Protein AF-A0A7X9PEK0-F1 (afdb_monomer_lite)

Secondary structure (DSSP, 8-state):
-----EEEEEE--TT-HHHHHHHHHHTT---EEPP--TTS-TT--SEEEEEE-HHHHHHHHHH-SS-SB-

Sequence (70 aa):
MNSSQYPIYLSCLPGLEPALLEECRALNIQANPAKKNEKANEEEKGGLEFSGTLDQIYACNLQLRTASRV

Foldseek 3Di:
DDFDKDKDKFFADAPCAVVQCVQCVVVVHDWDQDDPPPPDPPRPRGIIIGIGDPVVQVCCVVRRPRTPHD

Radius of gyration: 11.97 Å; chains: 1; bounding box: 37×19×26 Å

Structure (mmCIF, N/CA/C/O backbone):
data_AF-A0A7X9PEK0-F1
#
_entry.id   AF-A0A7X9PEK0-F1
#
loop_
_atom_site.group_PDB
_atom_site.id
_atom_site.type_symbol
_atom_site.label_atom_id
_atom_site.label_alt_id
_atom_site.label_comp_id
_atom_site.label_asym_id
_atom_site.label_entity_id
_atom_site.label_seq_id
_atom_site.pdbx_PDB_ins_code
_atom_site.Cartn_x
_atom_site.Cartn_y
_atom_site.Cartn_z
_atom_site.occupancy
_atom_site.B_iso_or_equiv
_atom_site.auth_seq_id
_atom_site.auth_comp_id
_atom_site.auth_asym_id
_atom_site.auth_atom_id
_atom_site.pdbx_PDB_model_num
ATOM 1 N N . MET A 1 1 ? -18.667 3.350 14.636 1.00 50.09 1 MET A N 1
ATOM 2 C CA . MET A 1 1 ? -17.357 2.704 14.407 1.00 50.09 1 MET A CA 1
ATOM 3 C C . MET A 1 1 ? -16.293 3.743 14.723 1.00 50.09 1 MET A C 1
ATOM 5 O O . MET A 1 1 ? -16.502 4.892 14.361 1.00 50.09 1 MET A O 1
ATOM 9 N N . ASN A 1 2 ? -15.262 3.402 15.501 1.00 57.38 2 ASN A N 1
ATOM 10 C CA . ASN A 1 2 ? -14.251 4.368 15.950 1.00 57.38 2 ASN A CA 1
ATOM 11 C C . ASN A 1 2 ? -13.550 5.011 14.746 1.00 57.38 2 ASN A C 1
ATOM 13 O O . ASN A 1 2 ? -12.882 4.320 13.985 1.00 57.38 2 ASN A O 1
ATOM 17 N N . SER A 1 3 ? -13.665 6.332 14.608 1.00 74.06 3 SER A N 1
ATOM 18 C CA . SER A 1 3 ? -12.995 7.131 13.570 1.00 74.06 3 SER A CA 1
ATOM 19 C C . SER A 1 3 ? -11.525 7.406 13.912 1.00 74.06 3 SER A C 1
ATOM 21 O O . SER A 1 3 ? -11.029 8.515 13.712 1.00 74.06 3 SER A O 1
ATOM 23 N N . SER A 1 4 ? -10.836 6.430 14.504 1.00 88.12 4 SER A N 1
ATOM 24 C CA . SER A 1 4 ? -9.417 6.552 14.823 1.00 88.12 4 SER A CA 1
ATOM 25 C C . SER A 1 4 ? -8.616 6.561 13.525 1.00 88.12 4 SER A C 1
ATOM 27 O O . SER A 1 4 ? -8.786 5.685 12.678 1.00 88.12 4 SER A O 1
ATOM 29 N N . GLN A 1 5 ? -7.780 7.584 13.373 1.00 91.81 5 GLN A N 1
ATOM 30 C CA . GLN A 1 5 ? -6.883 7.752 12.237 1.00 91.81 5 GLN A CA 1
ATOM 31 C C . GLN A 1 5 ? -5.523 7.150 12.586 1.00 91.81 5 GLN A C 1
ATOM 33 O O . GLN A 1 5 ? -4.951 7.463 13.632 1.00 91.81 5 GLN A O 1
ATOM 38 N N . TYR A 1 6 ? -5.014 6.296 11.709 1.00 92.50 6 TYR A N 1
ATOM 39 C CA . TYR A 1 6 ? -3.726 5.629 11.832 1.00 92.50 6 TYR A CA 1
ATOM 40 C C . TYR A 1 6 ? -2.803 6.112 10.712 1.00 92.50 6 TYR A C 1
ATOM 42 O O . TYR A 1 6 ? -3.266 6.243 9.577 1.00 92.50 6 TYR A O 1
ATOM 50 N N . PRO A 1 7 ? -1.521 6.397 10.991 1.00 92.62 7 PRO A N 1
ATOM 51 C CA . PRO A 1 7 ? -0.521 6.567 9.945 1.00 92.62 7 PRO A CA 1
ATOM 52 C C . PRO A 1 7 ? -0.200 5.194 9.339 1.00 92.62 7 PRO A C 1
ATOM 54 O O . PRO A 1 7 ? 0.155 4.267 10.065 1.00 92.62 7 PRO A O 1
ATOM 57 N N . ILE A 1 8 ? -0.358 5.059 8.024 1.00 92.81 8 ILE A N 1
ATOM 58 C CA . ILE A 1 8 ? -0.227 3.794 7.292 1.00 92.81 8 ILE A CA 1
ATOM 59 C C . ILE A 1 8 ? 0.836 3.959 6.207 1.00 92.81 8 ILE A C 1
ATOM 61 O O . ILE A 1 8 ? 0.878 4.988 5.527 1.00 92.81 8 ILE A O 1
ATOM 65 N N . TYR A 1 9 ? 1.672 2.932 6.040 1.00 93.81 9 TYR A N 1
ATOM 66 C CA . TYR A 1 9 ? 2.749 2.903 5.058 1.00 93.81 9 TYR A CA 1
ATOM 67 C C . TYR A 1 9 ? 2.617 1.681 4.150 1.00 93.81 9 TYR A C 1
ATOM 69 O O . TYR A 1 9 ? 2.791 0.543 4.569 1.00 93.81 9 TYR A O 1
ATOM 77 N N . LEU A 1 10 ? 2.359 1.935 2.875 1.00 93.12 10 LEU A N 1
ATOM 78 C CA . LEU A 1 10 ? 2.263 0.921 1.841 1.00 93.12 10 LEU A CA 1
ATOM 79 C C . LEU A 1 10 ? 3.635 0.730 1.206 1.00 93.12 10 LEU A C 1
ATOM 81 O O . LEU A 1 10 ? 4.147 1.632 0.548 1.00 93.12 10 LEU A O 1
ATOM 85 N N . SER A 1 11 ? 4.209 -0.456 1.365 1.00 92.25 11 SER A N 1
ATOM 86 C CA . SER A 1 11 ? 5.471 -0.829 0.718 1.00 92.25 11 SER A CA 1
ATOM 87 C C . SER A 1 11 ? 5.219 -1.460 -0.648 1.00 92.25 11 SER A C 1
ATOM 89 O O . SER A 1 11 ? 4.325 -2.292 -0.802 1.00 92.25 11 SER A O 1
ATOM 91 N N . CYS A 1 12 ? 6.033 -1.118 -1.639 1.00 90.62 12 CYS A N 1
ATOM 92 C CA . CYS A 1 12 ? 6.046 -1.751 -2.952 1.00 90.62 12 CYS A CA 1
ATOM 93 C C . CYS A 1 12 ? 7.468 -1.789 -3.519 1.00 90.62 12 CYS A C 1
ATOM 95 O O . CYS A 1 12 ? 8.405 -1.215 -2.972 1.00 90.62 12 CYS A O 1
ATOM 97 N N . LEU A 1 13 ? 7.641 -2.496 -4.631 1.00 88.81 13 LEU A N 1
ATOM 98 C CA . LEU A 1 13 ? 8.894 -2.437 -5.381 1.00 88.81 13 LEU A CA 1
ATOM 99 C C . LEU A 1 13 ? 9.142 -1.002 -5.900 1.00 88.81 13 LEU A C 1
ATOM 101 O O . LEU A 1 13 ? 8.180 -0.324 -6.283 1.00 88.81 13 LEU A O 1
ATOM 105 N N . PRO A 1 14 ? 10.406 -0.544 -5.963 1.00 86.06 14 PRO A N 1
ATOM 106 C CA . PRO A 1 14 ? 10.736 0.745 -6.561 1.00 86.06 14 PRO A CA 1
ATOM 107 C C . PRO A 1 14 ? 10.254 0.818 -8.017 1.00 86.06 14 PRO A C 1
ATOM 109 O O . PRO A 1 14 ? 10.504 -0.095 -8.806 1.00 86.06 14 PRO A O 1
ATOM 112 N N . GLY A 1 15 ? 9.585 1.907 -8.390 1.00 85.94 15 GLY A N 1
ATOM 113 C CA . GLY A 1 15 ? 8.996 2.117 -9.717 1.00 85.94 15 GLY A CA 1
ATOM 114 C C . GLY A 1 15 ? 7.536 1.663 -9.856 1.00 85.94 15 GLY A C 1
ATOM 115 O O . GLY A 1 15 ? 6.898 1.998 -10.855 1.00 85.94 15 GLY A O 1
ATOM 116 N N . LEU A 1 16 ? 6.987 0.932 -8.877 1.00 90.31 16 LEU A N 1
ATOM 117 C CA . LEU A 1 16 ? 5.572 0.532 -8.839 1.00 90.31 16 LEU A CA 1
ATOM 118 C C . LEU A 1 16 ? 4.676 1.524 -8.080 1.00 90.31 16 LEU A C 1
ATOM 120 O O . LEU A 1 16 ? 3.459 1.347 -8.058 1.00 90.31 16 LEU A O 1
ATOM 124 N N . GLU A 1 17 ? 5.240 2.594 -7.517 1.00 90.88 17 GLU A N 1
ATOM 125 C CA . GLU A 1 17 ? 4.502 3.624 -6.781 1.00 90.88 17 GLU A CA 1
ATOM 126 C C . GLU A 1 17 ? 3.373 4.261 -7.609 1.00 90.88 17 GLU A C 1
ATOM 128 O O . GLU A 1 17 ? 2.291 4.448 -7.055 1.00 90.88 17 GLU A O 1
ATOM 133 N N . PRO A 1 18 ? 3.538 4.559 -8.918 1.00 91.25 18 PRO A N 1
ATOM 134 C CA . PRO A 1 18 ? 2.445 5.100 -9.724 1.00 91.25 18 PRO A CA 1
ATOM 135 C C . PRO A 1 18 ? 1.276 4.121 -9.865 1.00 91.25 18 PRO A C 1
ATOM 137 O O . PRO A 1 18 ? 0.125 4.538 -9.792 1.00 91.25 18 PRO A O 1
ATOM 140 N N . ALA A 1 19 ? 1.557 2.824 -10.027 1.00 92.75 19 ALA A N 1
ATOM 141 C CA . ALA A 1 19 ? 0.516 1.803 -10.129 1.00 92.75 19 ALA A CA 1
ATOM 142 C C . ALA A 1 19 ? -0.223 1.640 -8.794 1.00 92.75 19 ALA A C 1
ATOM 144 O O . ALA A 1 19 ? -1.451 1.655 -8.765 1.00 92.75 19 ALA A O 1
ATOM 145 N N . LEU A 1 20 ? 0.526 1.594 -7.688 1.00 93.19 20 LEU A N 1
ATOM 146 C CA . LEU A 1 20 ? -0.037 1.550 -6.342 1.00 93.19 20 LEU A CA 1
ATOM 147 C C . LEU A 1 20 ? -0.880 2.796 -6.032 1.00 93.19 20 LEU A C 1
ATOM 149 O O . LEU A 1 20 ? -1.911 2.703 -5.371 1.00 93.19 20 LEU A O 1
ATOM 153 N N . LEU A 1 21 ? -0.477 3.963 -6.536 1.00 93.75 21 LEU A N 1
ATOM 154 C CA . LEU A 1 21 ? -1.213 5.210 -6.353 1.00 93.75 21 LEU A CA 1
ATOM 155 C C . LEU A 1 21 ? -2.569 5.172 -7.064 1.00 93.75 21 LEU A C 1
ATOM 157 O O . LEU A 1 21 ? -3.559 5.638 -6.5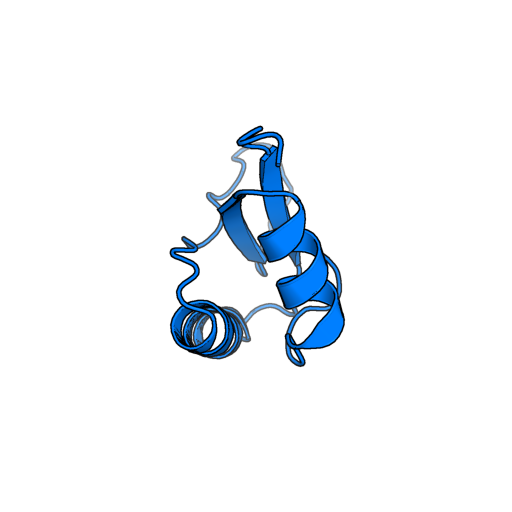00 1.00 93.75 21 LEU A O 1
ATOM 161 N N . GLU A 1 22 ? -2.636 4.604 -8.270 1.00 94.62 22 GLU A N 1
ATOM 162 C CA . GLU A 1 22 ? -3.909 4.403 -8.971 1.00 94.62 22 GLU A CA 1
ATOM 163 C C . GLU A 1 22 ? -4.809 3.390 -8.244 1.00 94.62 22 GLU A C 1
ATOM 165 O O . GLU A 1 22 ? -6.014 3.625 -8.137 1.00 94.62 22 GLU A O 1
ATOM 170 N N . GLU A 1 23 ? -4.251 2.313 -7.673 1.00 94.69 23 GLU A N 1
ATOM 171 C CA . GLU A 1 23 ? -5.027 1.381 -6.838 1.00 94.69 23 GLU A CA 1
ATOM 172 C C . GLU A 1 23 ? -5.611 2.092 -5.606 1.00 94.69 23 GLU A C 1
ATOM 174 O O . GLU A 1 23 ? -6.809 1.994 -5.341 1.00 94.69 23 GLU A O 1
ATOM 179 N N . CYS A 1 24 ? -4.804 2.886 -4.895 1.00 94.19 24 CYS A N 1
ATOM 180 C CA . CYS A 1 24 ? -5.274 3.692 -3.767 1.00 94.19 24 CYS A CA 1
ATOM 181 C C . CYS A 1 24 ? -6.392 4.660 -4.178 1.00 94.19 24 CYS A C 1
ATOM 183 O O . CYS A 1 24 ? -7.407 4.760 -3.484 1.00 94.19 24 CYS A O 1
ATOM 185 N N . ARG A 1 25 ? -6.262 5.334 -5.330 1.00 94.50 25 ARG A N 1
ATOM 186 C CA . ARG A 1 25 ? -7.313 6.219 -5.859 1.00 94.50 25 ARG A CA 1
ATOM 187 C C . ARG A 1 25 ? -8.603 5.466 -6.163 1.00 94.50 25 ARG A C 1
ATOM 189 O O . ARG A 1 25 ? -9.672 5.978 -5.839 1.00 94.50 25 ARG A O 1
ATOM 196 N N . ALA A 1 26 ? -8.521 4.256 -6.716 1.00 94.81 26 ALA A N 1
ATOM 197 C CA . ALA A 1 26 ? -9.692 3.412 -6.959 1.00 94.81 26 ALA A CA 1
ATOM 198 C C . ALA A 1 26 ? -10.432 3.038 -5.658 1.00 94.81 26 ALA A C 1
ATOM 200 O O . ALA A 1 26 ? -11.645 2.832 -5.678 1.00 94.81 26 ALA A O 1
ATOM 201 N N . LEU A 1 27 ? -9.727 3.013 -4.521 1.00 93.06 27 LEU A N 1
ATOM 202 C CA . LEU A 1 27 ? -10.289 2.787 -3.184 1.00 93.06 27 LEU A CA 1
ATOM 203 C C . LEU A 1 27 ? -10.711 4.073 -2.457 1.00 93.06 27 LEU A C 1
ATOM 205 O O . LEU A 1 27 ? -11.083 4.022 -1.285 1.00 93.06 27 LEU A O 1
ATOM 209 N N . ASN A 1 28 ? -10.672 5.229 -3.129 1.00 94.19 28 ASN A N 1
ATOM 210 C CA . ASN A 1 28 ? -10.873 6.551 -2.526 1.00 94.19 28 ASN A CA 1
ATOM 211 C C . ASN A 1 28 ? -9.887 6.860 -1.381 1.00 94.19 28 ASN A C 1
ATOM 213 O O . ASN A 1 28 ? -10.215 7.582 -0.437 1.00 94.19 28 ASN A O 1
ATOM 217 N N . ILE A 1 29 ? -8.667 6.322 -1.457 1.00 93.44 29 ILE A N 1
ATOM 218 C CA . ILE A 1 29 ? -7.586 6.570 -0.503 1.00 93.44 29 ILE A CA 1
ATOM 219 C C . ILE A 1 29 ? -6.633 7.608 -1.094 1.00 93.44 29 ILE A C 1
ATOM 221 O O . ILE A 1 29 ? -6.034 7.409 -2.152 1.00 93.44 29 ILE A O 1
ATOM 225 N N . GLN A 1 30 ? -6.472 8.730 -0.392 1.00 92.31 30 GLN A N 1
ATOM 226 C CA . GLN A 1 30 ? -5.515 9.772 -0.760 1.00 92.31 30 GLN A CA 1
ATOM 227 C C . GLN A 1 30 ? -4.147 9.456 -0.155 1.00 92.31 30 GLN A C 1
ATOM 229 O O . GLN A 1 30 ? -3.839 9.875 0.959 1.00 92.31 30 GLN A O 1
ATOM 234 N N . ALA A 1 31 ? -3.345 8.693 -0.895 1.00 91.50 31 ALA A N 1
ATOM 235 C CA . ALA A 1 31 ? -1.970 8.387 -0.528 1.00 91.50 31 ALA A CA 1
ATOM 236 C C . ALA A 1 31 ? -0.976 9.308 -1.238 1.00 91.50 31 ALA A C 1
ATOM 238 O O . ALA A 1 31 ? -1.203 9.739 -2.369 1.00 91.50 31 ALA A O 1
ATOM 239 N N . ASN A 1 32 ? 0.133 9.600 -0.566 1.00 90.44 32 ASN A N 1
ATOM 240 C CA . ASN A 1 32 ? 1.235 10.385 -1.104 1.00 90.44 32 ASN A CA 1
ATOM 241 C C . ASN A 1 32 ? 2.480 9.506 -1.225 1.00 90.44 32 ASN A C 1
ATOM 243 O O . ASN A 1 32 ? 2.635 8.582 -0.431 1.00 90.44 32 ASN A O 1
ATOM 247 N N . PRO A 1 33 ? 3.391 9.783 -2.172 1.00 87.56 33 PRO A N 1
ATOM 248 C CA . PRO A 1 33 ? 4.713 9.173 -2.158 1.00 87.56 33 PRO A CA 1
ATOM 249 C C . PRO A 1 33 ? 5.367 9.385 -0.797 1.00 87.56 33 PRO A C 1
ATOM 251 O O . PRO A 1 33 ? 5.403 10.517 -0.306 1.00 87.56 33 PRO A O 1
ATOM 254 N N . ALA A 1 34 ? 5.863 8.307 -0.196 1.00 81.75 34 ALA A N 1
ATOM 255 C CA . ALA A 1 34 ? 6.531 8.407 1.087 1.00 81.75 34 ALA A CA 1
ATOM 256 C C . ALA A 1 34 ? 7.747 9.329 0.969 1.00 81.75 34 ALA A C 1
ATOM 258 O O . ALA A 1 3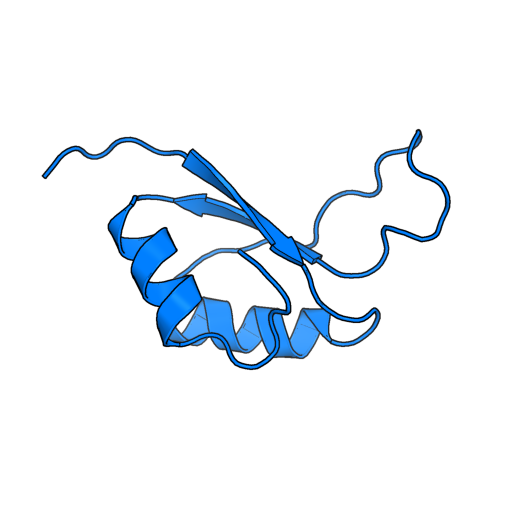4 ? 8.526 9.256 0.009 1.00 81.75 34 ALA A O 1
ATOM 259 N N . LYS A 1 35 ? 7.898 10.246 1.927 1.00 69.62 35 LYS A N 1
ATOM 260 C CA . LYS A 1 35 ? 9.045 11.154 1.930 1.00 69.62 35 LYS A CA 1
ATOM 261 C C . LYS A 1 35 ? 10.317 10.346 2.155 1.00 69.62 35 LYS A C 1
ATOM 263 O O . LYS A 1 35 ? 10.371 9.507 3.047 1.00 69.62 35 LYS A O 1
ATOM 268 N N . LYS A 1 36 ? 11.365 10.652 1.384 1.00 58.53 36 LYS A N 1
ATOM 269 C CA . LYS A 1 36 ? 12.715 10.150 1.662 1.00 58.53 36 LYS A CA 1
ATOM 270 C C . LYS A 1 36 ? 13.079 10.510 3.099 1.00 58.53 36 LYS A C 1
ATOM 272 O O . LYS A 1 36 ? 13.253 11.688 3.410 1.00 58.53 36 LYS A O 1
ATOM 277 N N . ASN A 1 37 ? 13.224 9.509 3.957 1.00 54.69 37 ASN A N 1
ATOM 278 C CA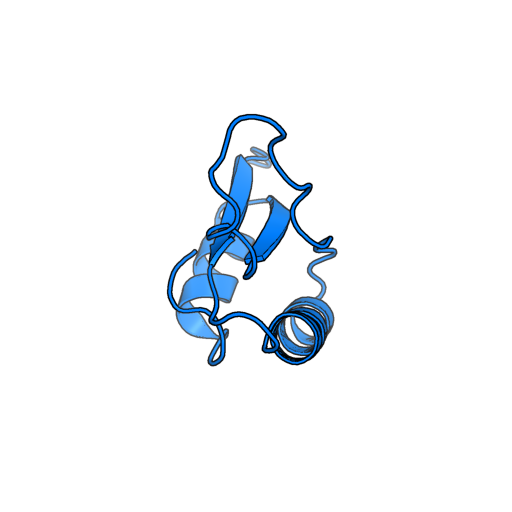 . ASN A 1 37 ? 13.915 9.704 5.217 1.00 54.69 37 ASN A CA 1
ATOM 279 C C . ASN A 1 37 ? 15.377 10.009 4.891 1.00 54.69 37 ASN A C 1
ATOM 281 O O . ASN A 1 37 ? 16.089 9.154 4.381 1.00 54.69 37 ASN A O 1
ATOM 285 N N . GLU A 1 38 ? 15.856 11.208 5.222 1.00 51.91 38 GLU A N 1
ATOM 286 C CA . GLU A 1 38 ? 17.265 11.598 5.025 1.00 51.91 38 GLU A CA 1
ATOM 287 C C . GLU A 1 38 ? 18.254 10.724 5.829 1.00 51.91 38 GLU A C 1
ATOM 289 O O . GLU A 1 38 ? 19.463 10.809 5.639 1.00 51.91 38 GLU A O 1
ATOM 294 N N . LYS A 1 39 ? 17.740 9.868 6.725 1.00 54.25 39 LYS A N 1
ATOM 295 C CA . LYS A 1 39 ? 18.494 8.885 7.518 1.00 54.25 39 LYS A CA 1
ATOM 296 C C . LYS A 1 39 ? 18.341 7.439 7.043 1.00 54.25 39 LYS A C 1
ATOM 298 O O . LYS A 1 39 ? 19.058 6.577 7.547 1.00 54.25 39 LYS A O 1
ATOM 303 N N . ALA A 1 40 ? 17.408 7.160 6.138 1.00 49.53 40 ALA A N 1
ATOM 304 C CA . ALA A 1 40 ? 17.281 5.839 5.551 1.00 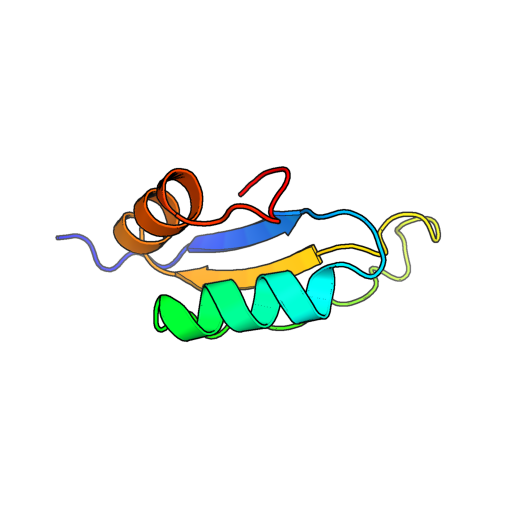49.53 40 ALA A CA 1
ATOM 305 C C . ALA A 1 40 ? 18.227 5.771 4.354 1.00 49.53 40 ALA A C 1
ATOM 307 O O . ALA A 1 40 ? 18.204 6.643 3.483 1.00 49.53 40 ALA A O 1
ATOM 308 N N . ASN A 1 41 ? 19.089 4.753 4.332 1.00 45.94 41 ASN A N 1
ATOM 309 C CA . ASN A 1 41 ? 19.882 4.425 3.152 1.00 45.94 41 ASN A CA 1
ATOM 310 C C . ASN A 1 41 ? 18.968 4.407 1.916 1.00 45.94 41 ASN A C 1
ATOM 312 O O . ASN A 1 41 ? 17.781 4.108 2.026 1.00 45.94 41 ASN A O 1
ATOM 316 N N . GLU A 1 42 ? 19.522 4.725 0.747 1.00 49.16 42 GLU A N 1
ATOM 317 C CA . GLU A 1 42 ? 18.838 4.968 -0.538 1.00 49.16 42 GLU A CA 1
ATOM 318 C C . GLU A 1 42 ? 17.878 3.857 -1.043 1.00 49.16 42 GLU A C 1
ATOM 320 O O . GLU A 1 42 ? 17.299 3.988 -2.124 1.00 49.16 42 GLU A O 1
ATOM 325 N N . GLU A 1 43 ? 17.702 2.792 -0.262 1.00 46.44 43 GLU A N 1
ATOM 326 C CA . GLU A 1 43 ? 16.878 1.604 -0.466 1.00 46.44 43 GLU A CA 1
ATOM 327 C C . GLU A 1 43 ? 15.392 1.791 -0.098 1.00 46.44 43 GLU A C 1
ATOM 329 O O . GLU A 1 43 ? 14.564 1.021 -0.574 1.00 46.44 43 GLU A O 1
ATOM 334 N N . GLU A 1 44 ? 15.000 2.835 0.648 1.00 52.94 44 GLU A N 1
ATOM 335 C CA . GLU A 1 44 ? 13.578 3.186 0.883 1.00 52.94 44 GLU A CA 1
ATOM 336 C C . GLU A 1 44 ? 12.954 3.970 -0.295 1.00 52.94 44 GLU A C 1
ATOM 338 O O . GLU A 1 44 ? 12.201 4.930 -0.127 1.00 52.94 44 GLU A O 1
ATOM 343 N N . LYS A 1 45 ? 13.278 3.589 -1.533 1.00 62.22 45 LYS A N 1
ATOM 344 C CA . LYS A 1 45 ? 12.499 3.987 -2.714 1.00 62.22 45 LYS A CA 1
ATOM 345 C C . LYS A 1 45 ? 11.469 2.892 -2.960 1.00 62.22 45 LYS A C 1
ATOM 347 O O . LYS A 1 45 ? 11.855 1.812 -3.388 1.00 62.22 45 LYS A O 1
ATOM 352 N N . GLY A 1 46 ? 10.193 3.130 -2.673 1.00 72.56 46 GLY A N 1
ATOM 353 C CA . GLY A 1 46 ? 9.166 2.120 -2.951 1.00 72.56 46 GLY A CA 1
ATOM 354 C C . GLY A 1 46 ? 8.011 2.117 -1.971 1.00 72.56 46 GLY A C 1
ATOM 355 O O . GLY A 1 46 ? 7.753 1.100 -1.333 1.00 72.56 46 GLY A O 1
ATOM 356 N N . GLY A 1 47 ? 7.309 3.237 -1.817 1.00 85.81 47 GLY A N 1
ATOM 357 C CA . GLY A 1 47 ? 6.127 3.223 -0.969 1.00 85.81 47 GLY A CA 1
ATOM 358 C C . GLY A 1 47 ? 5.292 4.489 -0.987 1.00 85.81 47 GLY A C 1
ATOM 359 O O . GLY A 1 47 ? 5.730 5.554 -1.431 1.00 85.81 47 GLY A O 1
ATOM 360 N N . LEU A 1 48 ? 4.066 4.347 -0.490 1.00 91.62 48 LEU A N 1
ATOM 361 C CA . LEU A 1 48 ? 3.111 5.430 -0.302 1.00 91.62 48 LEU A CA 1
ATOM 362 C C . LEU A 1 48 ? 2.700 5.520 1.167 1.00 91.62 48 LEU A C 1
ATOM 364 O O . LEU A 1 48 ? 2.599 4.510 1.855 1.00 91.62 48 LEU A O 1
ATOM 368 N N . GLU A 1 49 ? 2.391 6.721 1.632 1.00 93.88 49 GLU A N 1
ATOM 369 C CA . GL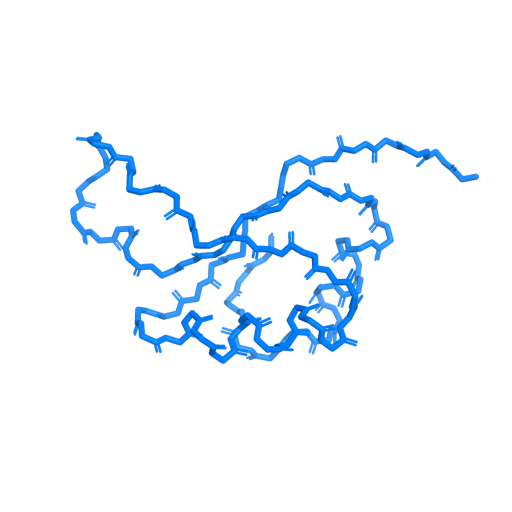U A 1 49 ? 1.913 6.987 2.984 1.00 93.88 49 GLU A CA 1
ATOM 370 C C . GLU A 1 49 ? 0.554 7.691 2.959 1.00 93.88 49 GLU A C 1
ATOM 372 O O . GLU A 1 49 ? 0.279 8.540 2.104 1.00 93.88 49 GLU A O 1
ATOM 377 N N . PHE A 1 50 ? -0.308 7.344 3.910 1.00 93.94 50 PHE A N 1
ATOM 378 C CA . PHE A 1 50 ? -1.564 8.050 4.151 1.00 93.94 50 PHE A CA 1
ATOM 379 C C . PHE A 1 50 ? -1.989 7.924 5.614 1.00 93.94 50 PHE A C 1
ATOM 381 O O . PHE A 1 50 ? -1.457 7.107 6.364 1.00 93.94 50 PHE A O 1
ATOM 388 N N . SER A 1 51 ? -2.961 8.737 6.027 1.00 94.31 51 SER A N 1
ATOM 389 C CA . SER A 1 51 ? -3.646 8.548 7.303 1.00 94.31 51 SER A CA 1
ATOM 390 C C . SER A 1 51 ? -5.066 8.070 7.044 1.00 94.31 51 SER A C 1
ATOM 392 O O . SER A 1 51 ? -5.771 8.664 6.225 1.00 94.31 51 SER A O 1
ATOM 394 N N . GLY A 1 52 ? -5.452 6.970 7.687 1.00 92.81 52 GLY A N 1
ATOM 395 C CA . GLY A 1 52 ? -6.734 6.333 7.428 1.00 92.81 52 GLY A CA 1
ATOM 396 C C . GLY A 1 52 ? -7.308 5.563 8.606 1.00 92.81 52 GLY A C 1
ATOM 397 O O . GLY A 1 52 ? -6.705 5.426 9.667 1.00 92.81 52 GLY A O 1
ATOM 398 N N . THR A 1 53 ? -8.513 5.053 8.400 1.00 94.25 53 THR A N 1
ATOM 399 C CA . THR A 1 53 ? -9.263 4.256 9.373 1.00 94.25 53 THR A CA 1
ATOM 400 C C . THR A 1 53 ? -8.904 2.772 9.300 1.00 94.25 53 THR A C 1
ATOM 402 O O . THR A 1 53 ? -8.287 2.304 8.343 1.00 94.25 53 THR A O 1
ATOM 405 N N . LEU A 1 54 ? -9.355 2.004 10.294 1.00 93.62 54 LEU A N 1
ATOM 406 C CA . LEU A 1 54 ? -9.202 0.547 10.310 1.00 93.62 54 LEU A CA 1
ATOM 407 C C . LEU A 1 54 ? -9.844 -0.123 9.078 1.00 93.62 54 LEU A C 1
ATOM 409 O O . LEU A 1 54 ? -9.269 -1.046 8.509 1.00 93.62 54 LEU A O 1
ATOM 413 N N . ASP A 1 55 ? -10.987 0.390 8.617 1.00 93.31 55 ASP A N 1
ATOM 414 C CA . ASP A 1 55 ? -11.666 -0.120 7.420 1.00 93.31 55 ASP A CA 1
ATOM 415 C C . ASP A 1 55 ? -10.815 0.081 6.161 1.00 93.31 55 ASP A C 1
ATOM 417 O O . ASP A 1 55 ? -10.758 -0.795 5.300 1.00 93.31 55 ASP A O 1
ATOM 421 N N . GLN A 1 56 ? -10.089 1.201 6.076 1.00 93.31 56 GLN A N 1
ATOM 422 C CA . GLN A 1 56 ? -9.143 1.447 4.986 1.00 93.31 56 GLN A CA 1
ATOM 423 C C . GLN A 1 56 ? -7.927 0.517 5.071 1.00 93.31 56 GLN A C 1
ATOM 425 O O . GLN A 1 56 ? -7.461 0.059 4.035 1.00 93.31 56 GLN A O 1
ATOM 430 N N . ILE A 1 57 ? -7.455 0.159 6.273 1.00 93.62 57 ILE A N 1
ATOM 431 C CA . ILE A 1 57 ? -6.400 -0.859 6.443 1.00 93.62 57 ILE A CA 1
ATOM 432 C C . ILE A 1 57 ? -6.874 -2.210 5.898 1.00 93.62 57 ILE A C 1
ATOM 434 O O . ILE A 1 57 ? -6.139 -2.874 5.161 1.00 93.62 57 ILE A O 1
ATOM 438 N N . TYR A 1 58 ? -8.102 -2.619 6.223 1.00 94.75 58 TYR A N 1
ATOM 439 C CA . TYR A 1 58 ? -8.668 -3.872 5.722 1.00 94.75 58 TYR A CA 1
ATOM 440 C C . TYR A 1 58 ? -8.884 -3.851 4.209 1.00 94.75 58 TYR A C 1
ATOM 442 O O . TYR A 1 58 ? -8.521 -4.815 3.537 1.00 94.75 58 TYR A O 1
ATOM 450 N N . ALA A 1 59 ? -9.407 -2.749 3.666 1.00 94.81 59 ALA A N 1
ATOM 451 C CA . ALA A 1 59 ? -9.564 -2.570 2.226 1.00 94.81 59 ALA A CA 1
ATOM 452 C C . ALA A 1 59 ? -8.213 -2.664 1.502 1.00 94.81 59 ALA A C 1
ATOM 454 O O . ALA A 1 59 ? -8.089 -3.422 0.542 1.00 94.81 59 ALA A O 1
ATOM 455 N N . CYS A 1 60 ? -7.179 -1.988 2.017 1.00 94.94 60 CYS A N 1
ATOM 456 C CA . CYS A 1 60 ? -5.828 -2.057 1.469 1.00 94.94 60 CYS A CA 1
ATOM 457 C C . CYS A 1 60 ? -5.298 -3.496 1.428 1.00 94.94 60 CYS A C 1
ATOM 459 O O . CYS A 1 60 ? -4.839 -3.950 0.384 1.00 94.94 60 CYS A O 1
ATOM 461 N N . ASN A 1 61 ? -5.407 -4.231 2.540 1.00 95.06 61 ASN A N 1
ATOM 462 C CA . ASN A 1 61 ? -4.943 -5.621 2.617 1.00 95.06 61 ASN A CA 1
ATOM 463 C C . ASN A 1 61 ? -5.715 -6.568 1.687 1.00 95.06 61 ASN A C 1
ATOM 465 O O . ASN A 1 61 ? -5.165 -7.570 1.240 1.00 95.06 61 ASN A O 1
ATOM 469 N N . LEU A 1 62 ? -6.991 -6.283 1.417 1.00 96.50 62 LEU A N 1
ATOM 470 C CA . LEU A 1 62 ? -7.839 -7.141 0.594 1.00 96.50 62 LEU A CA 1
ATOM 471 C C . LEU A 1 62 ? -7.710 -6.849 -0.909 1.00 96.50 62 LEU A C 1
ATOM 473 O O . LEU A 1 62 ? -7.888 -7.758 -1.719 1.00 96.50 62 LEU A O 1
ATOM 477 N N . GLN A 1 63 ? -7.474 -5.589 -1.289 1.00 95.88 63 GLN A N 1
ATOM 478 C CA . GLN A 1 63 ? -7.673 -5.123 -2.666 1.00 95.88 63 GLN A CA 1
ATOM 479 C C . GLN A 1 63 ? -6.397 -4.667 -3.379 1.00 95.88 63 GLN A C 1
ATOM 481 O O . GLN A 1 63 ? -6.368 -4.752 -4.608 1.00 95.88 63 GLN A O 1
ATOM 486 N N . LEU A 1 64 ? -5.363 -4.211 -2.662 1.00 94.25 64 LEU A N 1
ATOM 487 C CA . LEU A 1 64 ? -4.110 -3.788 -3.294 1.00 94.25 64 LEU A CA 1
ATOM 488 C C . LEU A 1 64 ? -3.349 -5.008 -3.814 1.00 94.25 64 LEU A C 1
ATOM 490 O O . LEU A 1 64 ? -3.119 -5.968 -3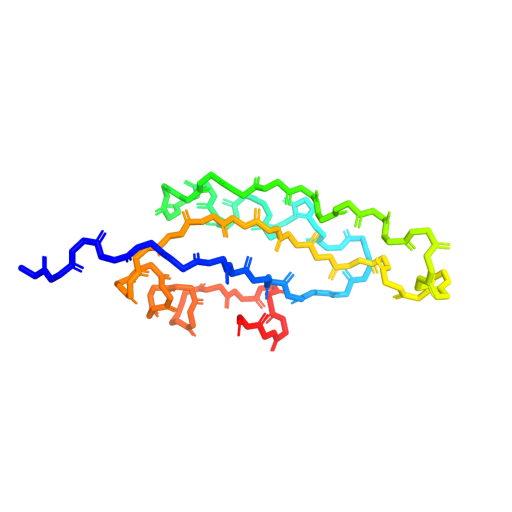.080 1.00 94.25 64 LEU A O 1
ATOM 494 N N . ARG A 1 65 ? -2.944 -4.970 -5.084 1.00 94.19 65 ARG A N 1
ATOM 495 C CA . ARG A 1 65 ? -2.207 -6.067 -5.732 1.00 94.19 65 ARG A CA 1
ATOM 496 C C . ARG A 1 65 ? -0.749 -5.720 -5.950 1.00 94.19 65 ARG A C 1
ATOM 498 O O . ARG A 1 65 ? 0.074 -6.623 -6.078 1.00 94.19 65 ARG A O 1
ATOM 505 N N . THR A 1 66 ? -0.429 -4.428 -6.010 1.00 92.56 66 THR A N 1
ATOM 506 C CA . THR A 1 66 ? 0.947 -3.959 -6.203 1.00 92.56 66 THR A CA 1
ATOM 507 C C . THR A 1 66 ? 1.673 -3.686 -4.889 1.00 92.56 66 THR A C 1
ATOM 509 O O . THR A 1 66 ? 2.892 -3.516 -4.891 1.00 92.56 66 THR A O 1
ATOM 512 N N . ALA A 1 67 ? 0.947 -3.638 -3.768 1.00 92.88 67 ALA A N 1
ATOM 513 C CA . ALA A 1 67 ? 1.541 -3.513 -2.443 1.00 92.88 67 ALA A CA 1
ATOM 514 C C . ALA A 1 67 ? 2.138 -4.850 -1.984 1.00 92.88 67 ALA A C 1
ATOM 516 O O . ALA A 1 67 ? 1.482 -5.889 -2.025 1.00 92.88 67 ALA A O 1
ATOM 517 N N . SER A 1 68 ? 3.369 -4.805 -1.483 1.00 91.62 68 SER A N 1
ATOM 518 C CA . SER A 1 68 ? 4.008 -5.928 -0.797 1.00 91.62 68 SER A CA 1
ATOM 519 C C . SER A 1 68 ? 3.443 -6.103 0.613 1.00 91.62 68 SER A C 1
ATOM 521 O O . SER A 1 68 ? 3.244 -7.234 1.055 1.00 91.62 68 SER A O 1
ATOM 523 N N . ARG A 1 69 ? 3.231 -4.986 1.331 1.00 91.06 69 ARG A N 1
ATOM 524 C CA . ARG A 1 69 ? 2.667 -4.906 2.695 1.00 91.06 69 ARG A CA 1
ATOM 525 C C . ARG A 1 69 ? 2.023 -3.542 2.949 1.00 91.06 69 ARG A C 1
ATOM 527 O O . ARG A 1 69 ? 2.450 -2.557 2.343 1.00 91.06 69 ARG A O 1
ATOM 534 N N . VAL A 1 70 ? 1.058 -3.530 3.871 1.00 91.25 70 VAL A N 1
ATOM 535 C CA . VAL A 1 70 ? 0.304 -2.373 4.392 1.00 91.25 70 VAL A CA 1
ATOM 536 C C . VAL A 1 70 ? 0.711 -2.084 5.830 1.00 91.25 70 VAL A C 1
ATOM 538 O O . VAL A 1 70 ? 0.920 -3.079 6.563 1.00 91.25 70 VAL A O 1
#

pLDDT: mean 84.67, std 15.41, range [45.94, 96.5]